Protein AF-A0A8J3DWX4-F1 (afdb_monomer)

Solvent-accessible surface area (backbone atoms only — not comparable to full-atom values): 5739 Å² total; per-residue (Å²): 141,89,86,85,52,81,74,54,59,55,56,57,59,58,50,57,72,69,60,75,80,74,86,80,83,90,78,90,73,94,71,92,87,73,95,81,75,83,78,70,51,68,65,56,59,44,47,53,52,29,53,51,19,52,51,50,26,54,51,23,50,58,50,21,57,50,25,53,75,72,68,36,55,70,58,19,52,53,25,52,51,51,23,54,51,21,55,46,46,49,73,67,49,128

Structure (mmCIF, N/CA/C/O backbone):
data_AF-A0A8J3DWX4-F1
#
_entry.id   AF-A0A8J3DWX4-F1
#
loop_
_atom_site.group_PDB
_atom_site.id
_atom_site.type_symbol
_atom_site.label_atom_id
_atom_site.label_alt_id
_atom_site.label_comp_id
_atom_site.label_asym_id
_atom_site.label_entity_id
_atom_site.label_seq_id
_atom_site.pdbx_PDB_ins_code
_atom_site.Cartn_x
_atom_site.Cartn_y
_atom_site.Cartn_z
_atom_site.occupancy
_atom_site.B_iso_or_equiv
_atom_site.auth_seq_id
_atom_site.auth_comp_id
_atom_site.auth_asym_id
_atom_site.auth_atom_id
_atom_site.pdbx_PDB_model_num
ATOM 1 N N . MET A 1 1 ? -6.039 24.182 -1.512 1.00 42.00 1 MET A N 1
ATOM 2 C CA . MET A 1 1 ? -6.932 23.026 -1.758 1.00 42.00 1 MET A CA 1
ATOM 3 C C . MET A 1 1 ? -6.255 22.093 -2.761 1.00 42.00 1 MET A C 1
ATOM 5 O O . MET A 1 1 ? -6.212 22.424 -3.933 1.00 42.00 1 MET A O 1
ATOM 9 N N . PHE A 1 2 ? -5.636 21.000 -2.295 1.00 46.47 2 PHE A N 1
ATOM 10 C CA . PHE A 1 2 ? -4.787 20.090 -3.102 1.00 46.47 2 PHE A CA 1
ATOM 11 C C . PHE A 1 2 ? -5.401 18.691 -3.323 1.00 46.47 2 PHE A C 1
ATOM 13 O O . PHE A 1 2 ? -4.777 17.824 -3.925 1.00 46.47 2 PHE A O 1
ATOM 20 N N . TRP A 1 3 ? -6.625 18.463 -2.845 1.00 48.06 3 TRP A N 1
ATOM 21 C CA . TRP A 1 3 ? -7.208 17.132 -2.684 1.00 48.06 3 TRP A CA 1
ATOM 22 C C . TRP A 1 3 ? -8.462 16.968 -3.538 1.00 48.06 3 TRP A C 1
ATOM 24 O O . TRP A 1 3 ? -9.570 17.061 -3.028 1.00 48.06 3 TRP A O 1
ATOM 34 N N . ASN A 1 4 ? -8.302 16.758 -4.846 1.00 48.06 4 ASN A N 1
ATOM 35 C CA . ASN A 1 4 ? -9.444 16.323 -5.660 1.00 48.06 4 ASN A CA 1
ATOM 36 C C . ASN A 1 4 ? -9.109 15.292 -6.742 1.00 48.06 4 ASN A C 1
ATOM 38 O O . ASN A 1 4 ? -9.920 15.053 -7.631 1.00 48.06 4 ASN A O 1
ATOM 42 N N . ASN A 1 5 ? -7.913 14.690 -6.725 1.00 49.72 5 ASN A N 1
ATOM 43 C CA . ASN A 1 5 ? -7.601 13.653 -7.705 1.00 49.72 5 ASN A CA 1
ATOM 44 C C . ASN A 1 5 ? -6.443 12.741 -7.247 1.00 49.72 5 ASN A C 1
ATOM 46 O O . ASN A 1 5 ? -5.279 13.078 -7.479 1.00 49.72 5 ASN A O 1
ATOM 50 N N . PRO A 1 6 ? -6.715 11.589 -6.606 1.00 50.25 6 PRO A N 1
ATOM 51 C CA . PRO A 1 6 ? -5.670 10.688 -6.102 1.00 50.25 6 PRO A CA 1
ATOM 52 C C . PRO A 1 6 ? -4.754 10.143 -7.212 1.00 50.25 6 PRO A C 1
ATOM 54 O O . PRO A 1 6 ? -3.591 9.845 -6.958 1.00 50.25 6 PRO A O 1
ATOM 57 N N . ARG A 1 7 ? -5.217 10.128 -8.471 1.00 47.97 7 ARG A N 1
ATOM 58 C CA . ARG A 1 7 ? -4.389 9.768 -9.638 1.00 47.97 7 ARG A CA 1
ATOM 59 C C . ARG A 1 7 ? -3.317 10.822 -9.962 1.00 47.97 7 ARG A C 1
ATOM 61 O O . ARG A 1 7 ? -2.278 10.500 -10.525 1.00 47.97 7 ARG A O 1
ATOM 68 N N . GLN A 1 8 ? -3.544 12.087 -9.597 1.00 53.62 8 GLN A N 1
ATOM 69 C CA . GLN A 1 8 ? -2.624 13.199 -9.886 1.00 53.62 8 GLN A CA 1
ATOM 70 C C . GLN A 1 8 ? -1.494 13.328 -8.858 1.00 53.62 8 GLN A C 1
ATOM 72 O O . GLN A 1 8 ? -0.436 13.870 -9.176 1.00 53.62 8 GLN A O 1
ATOM 77 N N . PHE A 1 9 ? -1.695 12.811 -7.642 1.00 54.91 9 PHE A N 1
ATOM 78 C CA . PHE A 1 9 ? -0.654 12.758 -6.615 1.00 54.91 9 PHE A CA 1
ATOM 79 C C . PHE A 1 9 ? 0.557 11.945 -7.104 1.00 54.91 9 PHE A C 1
ATOM 81 O O . PHE A 1 9 ? 1.694 12.414 -7.042 1.00 54.91 9 PHE A O 1
ATOM 88 N N . TRP A 1 10 ? 0.304 10.787 -7.716 1.00 52.94 10 TRP A N 1
ATOM 89 C CA . TRP A 1 10 ? 1.352 9.902 -8.225 1.00 52.94 10 TRP A CA 1
ATOM 90 C C . TRP A 1 10 ? 1.962 10.363 -9.558 1.00 52.94 10 TRP A C 1
ATOM 92 O O . TRP A 1 10 ? 3.166 10.217 -9.752 1.00 52.94 10 TRP A O 1
ATOM 102 N N . LEU A 1 11 ? 1.204 11.041 -10.431 1.00 56.12 11 LEU A N 1
ATOM 103 C CA . LEU A 1 11 ? 1.759 11.685 -11.637 1.00 56.12 11 LEU A CA 1
ATOM 104 C C . LEU A 1 11 ? 2.750 12.814 -11.307 1.00 56.12 11 LEU A C 1
ATOM 106 O O . LEU A 1 11 ? 3.696 13.053 -12.060 1.00 56.12 11 LEU A O 1
ATOM 110 N N . ARG A 1 12 ? 2.547 13.519 -10.188 1.00 54.69 12 ARG A N 1
ATOM 111 C CA . ARG A 1 12 ? 3.467 14.559 -9.704 1.00 54.69 12 ARG A CA 1
ATOM 112 C C . ARG A 1 12 ? 4.751 13.952 -9.134 1.00 54.69 12 ARG A C 1
ATOM 114 O O . ARG A 1 12 ? 5.821 14.4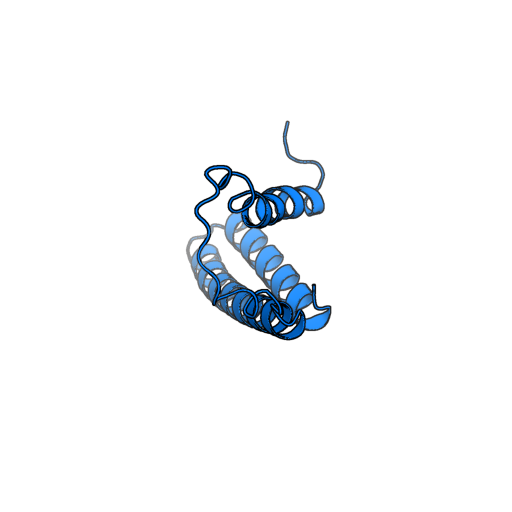81 -9.407 1.00 54.69 12 ARG A O 1
ATOM 121 N N . LEU A 1 13 ? 4.652 12.852 -8.387 1.00 56.34 13 LEU A N 1
ATOM 122 C CA . LEU A 1 13 ? 5.815 12.174 -7.801 1.00 56.34 13 LEU A CA 1
ATOM 123 C C . LEU A 1 13 ? 6.626 11.384 -8.843 1.00 56.34 13 LEU A C 1
ATOM 125 O O . LEU A 1 13 ? 7.852 11.397 -8.789 1.00 56.34 13 LEU A O 1
ATOM 129 N N . GLY A 1 14 ? 5.974 10.788 -9.848 1.00 48.16 14 GLY A N 1
ATOM 130 C CA . GLY A 1 14 ? 6.648 10.075 -10.942 1.00 48.16 14 GLY A CA 1
ATOM 131 C C . GLY A 1 14 ? 7.397 10.986 -11.925 1.00 48.16 14 GLY A C 1
ATOM 132 O O . GLY A 1 14 ? 8.425 10.595 -12.478 1.00 48.16 14 GLY A O 1
ATOM 133 N N . LYS A 1 15 ? 6.953 12.238 -12.117 1.00 50.59 15 LYS A N 1
ATOM 134 C CA . LYS A 1 15 ? 7.664 13.212 -12.973 1.00 50.59 15 LYS A CA 1
ATOM 135 C C . LYS A 1 15 ? 9.004 13.670 -12.388 1.00 50.59 15 LYS A C 1
ATOM 137 O O . LYS A 1 15 ? 9.888 14.059 -13.150 1.00 50.59 15 LYS A O 1
ATOM 142 N N . SER A 1 16 ? 9.181 13.576 -11.072 1.00 48.06 16 SER A N 1
ATOM 143 C CA . SER A 1 16 ? 10.413 13.988 -10.391 1.00 48.06 16 SER A CA 1
ATOM 144 C C . SER A 1 16 ? 11.594 13.046 -10.641 1.00 48.06 16 SER A C 1
ATOM 146 O O . SER A 1 16 ? 12.734 13.493 -10.580 1.00 48.06 16 SER A O 1
ATOM 148 N N . TYR A 1 17 ? 11.350 11.779 -10.997 1.00 46.69 17 TYR A N 1
ATOM 149 C CA . TYR A 1 17 ? 12.425 10.841 -11.351 1.00 46.69 17 TYR A CA 1
ATOM 150 C C . TYR A 1 17 ? 12.925 11.019 -12.794 1.00 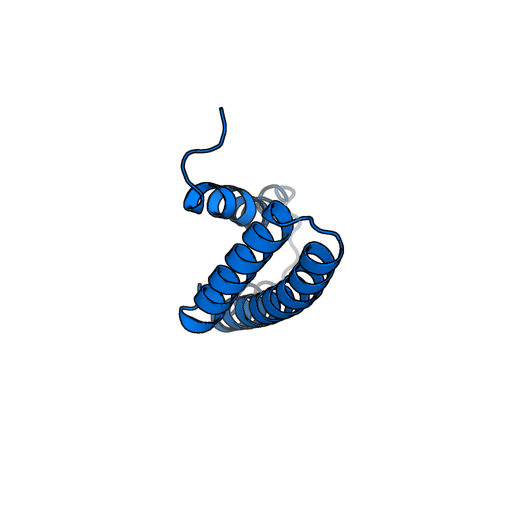46.69 17 TYR A C 1
ATOM 152 O O . TYR A 1 17 ? 14.092 10.770 -13.074 1.00 46.69 17 TYR A O 1
ATOM 160 N N . ARG A 1 18 ? 12.082 11.525 -13.709 1.00 49.06 18 ARG A N 1
ATOM 161 C CA . ARG A 1 18 ? 12.452 11.773 -15.118 1.00 49.06 18 ARG A CA 1
ATOM 162 C C . ARG A 1 18 ? 13.146 13.127 -15.340 1.00 49.06 18 ARG A C 1
ATOM 164 O O . ARG A 1 18 ? 13.862 13.290 -16.321 1.00 49.06 18 ARG A O 1
ATOM 171 N N . ALA A 1 19 ? 12.955 14.104 -14.452 1.00 40.97 19 ALA A N 1
ATOM 172 C CA . ALA A 1 19 ? 13.457 15.467 -14.657 1.00 40.97 19 ALA A CA 1
ATOM 173 C C . ALA A 1 19 ? 14.861 15.738 -14.079 1.00 40.97 19 ALA A C 1
ATOM 175 O O . ALA A 1 19 ? 15.474 16.737 -14.447 1.00 40.97 19 ALA A O 1
ATOM 176 N N . ALA A 1 20 ? 15.404 14.863 -13.226 1.00 44.94 20 ALA A N 1
ATOM 177 C CA . ALA A 1 20 ? 16.702 15.095 -12.580 1.00 44.94 20 ALA A CA 1
ATOM 178 C C . ALA A 1 20 ? 17.929 14.772 -13.461 1.00 44.94 20 ALA A C 1
ATOM 180 O O . ALA A 1 20 ? 19.050 15.085 -13.071 1.00 44.94 20 ALA A O 1
ATOM 181 N N . LYS A 1 21 ? 17.748 14.183 -14.655 1.00 48.19 21 LYS A N 1
ATOM 182 C CA . LYS A 1 21 ? 18.858 13.789 -15.546 1.00 48.19 21 LYS A CA 1
ATOM 183 C C . LYS A 1 21 ? 18.764 14.399 -16.953 1.00 48.19 21 LYS A C 1
ATOM 185 O O . LYS A 1 21 ? 19.147 13.760 -17.920 1.00 48.19 21 LYS A O 1
ATOM 190 N N . SER A 1 22 ? 18.229 15.619 -17.090 1.00 44.91 22 SER A N 1
ATOM 191 C CA . SER A 1 22 ? 18.253 16.349 -18.380 1.00 44.91 22 SER A CA 1
ATOM 192 C C . SER A 1 22 ? 18.937 17.720 -18.336 1.00 44.91 22 SER A C 1
ATOM 194 O O . SER A 1 22 ? 19.081 18.360 -19.371 1.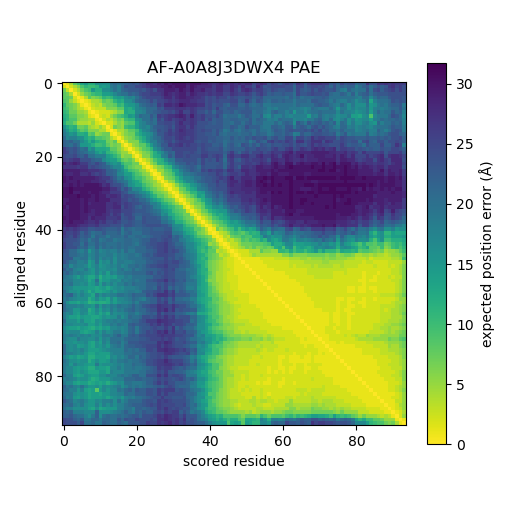00 44.91 22 SER A O 1
ATOM 196 N N . SER A 1 23 ? 19.423 18.169 -17.175 1.00 46.22 23 SER A N 1
ATOM 197 C CA . SER A 1 23 ? 20.110 19.462 -17.039 1.00 46.22 23 SER A CA 1
ATOM 198 C C . SER A 1 23 ? 21.592 19.299 -16.697 1.00 46.22 23 SER A C 1
A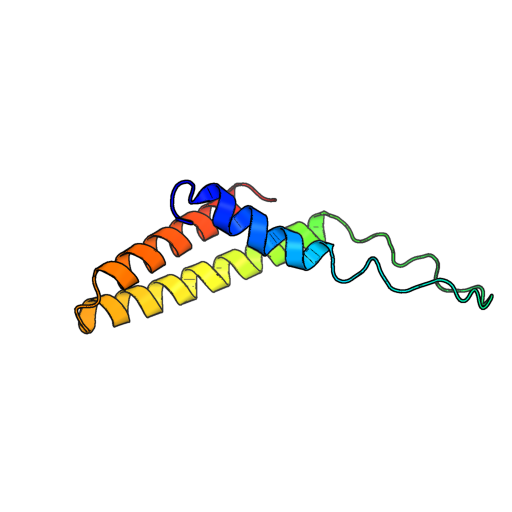TOM 200 O O . SER A 1 23 ? 22.094 19.915 -15.758 1.00 46.22 23 SER A O 1
ATOM 202 N N . GLY A 1 24 ? 22.289 18.437 -17.431 1.00 49.34 24 GLY A N 1
ATOM 203 C CA . GLY A 1 24 ? 23.715 18.202 -17.232 1.00 49.34 24 GLY A CA 1
ATOM 204 C C . GLY A 1 24 ? 24.434 17.950 -18.546 1.00 49.34 24 GLY A C 1
ATOM 205 O O . GLY A 1 24 ? 24.780 16.811 -18.826 1.00 49.34 24 GLY A O 1
ATOM 206 N N . GLY A 1 25 ? 24.672 19.000 -19.338 1.00 42.03 25 GLY A N 1
ATOM 207 C CA . GLY A 1 25 ? 25.687 18.923 -20.388 1.00 42.03 25 GLY A CA 1
ATOM 208 C C . GLY A 1 25 ? 25.550 19.925 -21.528 1.00 42.03 25 GLY A C 1
ATOM 209 O O . GLY A 1 25 ? 24.847 19.660 -22.490 1.00 42.03 25 GLY A O 1
ATOM 210 N N . THR A 1 26 ? 26.337 21.004 -21.472 1.00 47.03 26 THR A N 1
ATOM 211 C CA . THR A 1 26 ? 27.123 21.416 -22.651 1.00 47.03 26 THR A CA 1
ATOM 212 C C . THR A 1 26 ? 28.444 22.034 -22.194 1.00 47.03 26 THR A C 1
ATOM 214 O O . THR A 1 26 ? 28.600 23.244 -22.093 1.00 47.03 26 THR A O 1
ATOM 217 N N . MET A 1 27 ? 29.404 21.168 -21.885 1.00 49.44 27 MET A N 1
ATOM 218 C CA . MET A 1 27 ? 30.796 21.387 -22.268 1.00 49.44 27 MET A CA 1
ATOM 219 C C . MET A 1 27 ? 31.204 20.113 -22.997 1.00 49.44 27 MET A C 1
ATOM 221 O O . MET A 1 27 ? 31.354 19.057 -22.390 1.00 49.44 27 MET A O 1
ATOM 225 N N . THR A 1 28 ? 31.243 20.205 -24.321 1.00 52.62 28 THR A N 1
ATOM 226 C CA . THR A 1 28 ? 31.727 19.160 -25.219 1.00 52.62 28 THR A CA 1
ATOM 227 C C . THR A 1 28 ? 33.212 18.965 -24.952 1.00 52.62 28 THR A C 1
ATOM 229 O O . THR A 1 28 ? 33.999 19.883 -25.185 1.00 52.62 28 THR A O 1
ATOM 232 N N . ASN A 1 29 ? 33.586 17.798 -24.434 1.00 52.00 29 ASN A N 1
ATOM 233 C CA . ASN A 1 29 ? 34.963 17.343 -24.500 1.00 52.00 29 ASN A CA 1
ATOM 234 C C . ASN A 1 29 ? 34.954 15.991 -25.201 1.00 52.00 29 ASN A C 1
ATOM 236 O O . ASN A 1 29 ? 34.407 15.012 -24.690 1.00 52.00 29 ASN A O 1
ATOM 240 N N . ASP A 1 30 ? 35.484 16.009 -26.413 1.00 55.41 30 ASP A N 1
ATOM 241 C CA . ASP A 1 30 ? 35.555 14.879 -27.315 1.00 55.41 30 ASP A CA 1
ATOM 242 C C . ASP A 1 30 ? 36.424 13.788 -26.678 1.00 55.41 30 ASP A C 1
ATOM 244 O O . ASP A 1 30 ? 37.609 13.986 -26.411 1.00 55.41 30 ASP A O 1
ATOM 248 N N . ASN A 1 31 ? 35.820 12.637 -26.388 1.00 53.03 31 ASN A N 1
ATOM 249 C CA . ASN A 1 31 ? 36.541 11.393 -26.157 1.00 53.03 31 ASN A CA 1
ATOM 250 C C . ASN A 1 31 ? 35.653 10.225 -26.586 1.00 53.03 31 ASN A C 1
ATOM 252 O O . ASN A 1 31 ? 34.696 9.839 -25.911 1.00 53.03 31 ASN A O 1
ATOM 256 N N . ASP A 1 32 ? 35.988 9.699 -27.756 1.00 59.38 32 ASP A N 1
ATOM 257 C CA . ASP A 1 32 ? 35.430 8.494 -28.343 1.00 59.38 32 ASP A CA 1
ATOM 258 C C . ASP A 1 32 ? 35.544 7.311 -27.370 1.00 59.38 32 ASP A C 1
ATOM 260 O O . ASP A 1 32 ? 36.629 7.005 -26.874 1.00 59.38 32 ASP A O 1
ATOM 264 N N . GLY A 1 33 ? 34.433 6.605 -27.119 1.00 49.41 33 GLY A N 1
ATOM 265 C CA . GLY A 1 33 ? 34.506 5.274 -26.501 1.00 49.41 33 GLY A CA 1
ATOM 266 C C . GLY A 1 33 ? 33.332 4.774 -25.659 1.00 49.41 33 GLY A C 1
ATOM 267 O O . GLY A 1 33 ? 33.410 3.642 -25.193 1.00 49.41 33 GLY A O 1
ATOM 268 N N . LEU A 1 34 ? 32.254 5.538 -25.441 1.00 48.12 34 LEU A N 1
ATOM 269 C CA . LEU A 1 34 ? 31.164 5.114 -24.533 1.00 48.12 34 LEU A CA 1
ATOM 270 C C . LEU A 1 34 ? 29.735 5.356 -25.058 1.00 48.12 34 LEU A C 1
ATOM 272 O O . LEU A 1 34 ? 28.790 5.439 -24.283 1.00 48.12 34 LEU A O 1
ATOM 276 N N . SER A 1 35 ? 29.526 5.393 -26.374 1.00 49.06 35 SER A N 1
ATOM 277 C CA . SER A 1 35 ? 28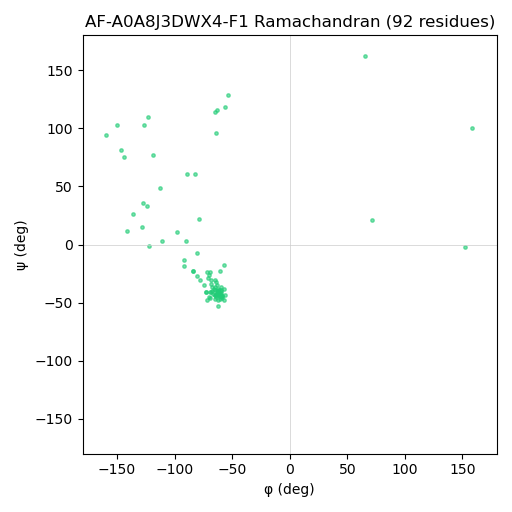.195 5.555 -26.990 1.00 49.06 35 SER A CA 1
ATOM 278 C C . SER A 1 35 ? 27.330 4.277 -27.024 1.00 49.06 35 SER A C 1
ATOM 280 O O . SER A 1 35 ? 26.420 4.173 -27.840 1.00 49.06 35 SER A O 1
ATOM 282 N N . LYS A 1 36 ? 27.586 3.285 -26.156 1.00 50.41 36 LYS A N 1
ATOM 283 C CA . LYS A 1 36 ? 26.861 1.993 -26.139 1.00 50.41 36 LYS A CA 1
ATOM 284 C C . LYS A 1 36 ? 26.278 1.599 -24.776 1.00 50.41 36 LYS A C 1
ATOM 286 O O . LYS A 1 36 ? 26.276 0.423 -24.430 1.00 50.41 36 LYS A O 1
ATOM 291 N N . LEU A 1 37 ? 25.804 2.561 -23.988 1.00 51.97 37 LEU A N 1
ATOM 292 C CA . LEU A 1 37 ? 25.103 2.270 -22.726 1.00 51.97 37 LEU A CA 1
ATOM 293 C C . LEU A 1 37 ? 23.740 2.967 -22.602 1.00 51.97 37 LEU A C 1
ATOM 295 O O . LEU A 1 37 ? 23.187 3.008 -21.511 1.00 51.97 37 LEU A O 1
ATOM 299 N N . ASP A 1 38 ? 23.193 3.480 -23.707 1.00 53.78 38 ASP A N 1
ATOM 300 C CA . ASP A 1 38 ? 21.846 4.076 -23.741 1.00 53.78 38 ASP A CA 1
ATOM 301 C C . ASP A 1 38 ? 20.766 3.109 -24.263 1.00 53.78 38 ASP A C 1
ATOM 303 O O . ASP A 1 38 ? 19.618 3.497 -24.459 1.00 53.78 38 ASP A O 1
ATOM 307 N N . ASP A 1 39 ? 21.097 1.821 -24.400 1.00 54.81 39 ASP A N 1
ATOM 308 C CA . ASP A 1 39 ? 20.104 0.748 -24.497 1.00 54.81 39 ASP A CA 1
ATOM 309 C C . ASP A 1 39 ? 19.644 0.368 -23.079 1.00 54.81 39 ASP A C 1
ATOM 311 O O . ASP A 1 39 ? 19.84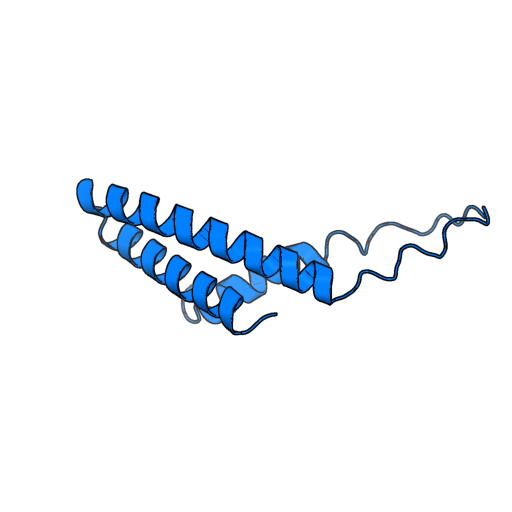9 -0.755 -22.610 1.00 54.81 39 ASP A O 1
ATOM 315 N N . ALA A 1 40 ? 19.056 1.319 -22.348 1.00 52.66 40 ALA A N 1
ATOM 316 C CA . ALA A 1 40 ? 18.251 0.974 -21.184 1.00 52.66 40 ALA A CA 1
ATOM 317 C C . ALA A 1 40 ? 17.057 0.162 -21.703 1.00 52.66 40 ALA A C 1
ATOM 319 O O . ALA A 1 40 ? 16.091 0.717 -22.227 1.00 52.66 40 ALA A O 1
ATOM 320 N N . ASP A 1 41 ? 17.178 -1.169 -21.662 1.00 54.94 41 ASP A N 1
ATOM 321 C CA . ASP A 1 41 ? 16.112 -2.070 -22.084 1.00 54.94 41 ASP A CA 1
ATOM 322 C C . ASP A 1 41 ? 14.858 -1.711 -21.266 1.00 54.94 41 ASP A C 1
ATOM 324 O O . ASP A 1 41 ? 14.888 -1.823 -20.037 1.00 54.94 41 ASP A O 1
ATOM 328 N N . PRO A 1 42 ? 13.747 -1.288 -21.898 1.00 55.31 42 PRO A N 1
ATOM 329 C CA . PRO A 1 42 ? 12.514 -0.946 -21.188 1.00 55.31 42 PRO A CA 1
ATOM 330 C C . PRO A 1 42 ? 11.985 -2.109 -20.332 1.00 55.31 42 PRO A C 1
ATOM 332 O O . PRO A 1 42 ? 11.177 -1.907 -19.422 1.00 55.31 42 PRO A O 1
ATOM 335 N N . LYS A 1 43 ? 12.444 -3.341 -20.588 1.00 57.38 43 LYS A N 1
ATOM 336 C CA . LYS A 1 43 ? 12.163 -4.502 -19.737 1.00 57.38 43 LYS A CA 1
ATOM 337 C C . LYS A 1 43 ? 12.845 -4.420 -18.373 1.00 57.38 43 LYS A C 1
ATOM 339 O O . LYS A 1 43 ? 12.249 -4.886 -17.405 1.00 57.38 43 LYS A O 1
ATOM 344 N N . THR A 1 44 ? 14.041 -3.844 -18.286 1.00 60.34 44 THR A N 1
ATOM 345 C CA . THR A 1 44 ? 14.780 -3.665 -17.027 1.00 60.34 44 THR A CA 1
ATOM 346 C C . THR A 1 44 ? 14.083 -2.626 -16.154 1.00 60.34 44 THR A C 1
ATOM 348 O O . THR A 1 44 ? 13.765 -2.924 -15.006 1.00 60.34 44 THR A O 1
ATOM 351 N N . ASP A 1 45 ? 13.683 -1.489 -16.733 1.00 62.25 45 ASP A N 1
ATOM 352 C CA . ASP A 1 45 ? 12.878 -0.466 -16.044 1.00 62.25 45 ASP A CA 1
ATOM 353 C C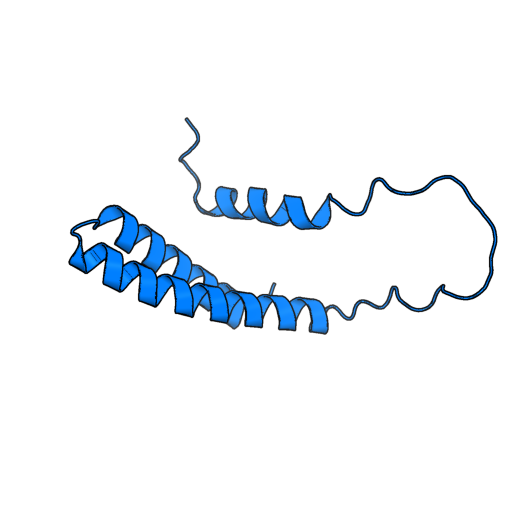 . ASP A 1 45 ? 11.534 -1.037 -15.555 1.00 62.25 45 ASP A C 1
ATOM 355 O O . ASP A 1 45 ? 11.079 -0.768 -14.440 1.00 62.25 45 ASP A O 1
ATOM 359 N N . SER A 1 46 ? 10.892 -1.884 -16.370 1.00 66.00 46 SER A N 1
ATOM 360 C CA . SER A 1 46 ? 9.663 -2.576 -15.975 1.00 66.00 46 SER A CA 1
ATOM 361 C C . SER A 1 46 ? 9.886 -3.619 -14.873 1.00 66.00 46 SER A C 1
ATOM 363 O O . SER A 1 46 ? 8.953 -3.872 -14.105 1.00 66.00 46 SER A O 1
ATOM 365 N N . LEU A 1 47 ? 11.056 -4.259 -14.804 1.00 72.38 47 LEU A N 1
ATOM 366 C CA . LEU A 1 47 ? 11.392 -5.229 -13.760 1.00 72.38 47 LEU A CA 1
ATOM 367 C C . LEU A 1 47 ? 11.620 -4.513 -12.421 1.00 72.38 47 LEU A C 1
ATOM 369 O O . LEU A 1 47 ? 11.001 -4.886 -11.423 1.00 72.38 47 LEU A O 1
ATOM 373 N N . GLU A 1 48 ? 12.416 -3.443 -12.421 1.00 76.94 48 GLU A N 1
ATOM 374 C CA . GLU A 1 48 ? 12.698 -2.627 -11.233 1.00 76.94 48 GLU A CA 1
ATOM 375 C C . GLU A 1 48 ? 11.430 -1.968 -10.671 1.00 76.94 48 GLU A C 1
ATOM 377 O O . GLU A 1 48 ? 11.216 -1.934 -9.454 1.00 76.94 48 GLU A O 1
ATOM 382 N N . ALA A 1 49 ? 10.532 -1.506 -11.548 1.00 78.38 49 ALA A N 1
ATOM 383 C CA . ALA A 1 49 ? 9.242 -0.953 -11.143 1.00 78.38 49 ALA A CA 1
ATOM 384 C C . ALA A 1 49 ? 8.363 -1.997 -10.431 1.00 78.38 49 ALA A C 1
ATOM 386 O O . ALA A 1 49 ? 7.733 -1.692 -9.415 1.00 78.38 49 ALA A O 1
ATOM 387 N N . ARG A 1 50 ? 8.345 -3.245 -10.920 1.00 80.94 50 ARG A N 1
ATOM 388 C CA . ARG A 1 50 ? 7.600 -4.349 -10.288 1.00 80.94 50 ARG A CA 1
ATOM 389 C C . ARG A 1 50 ? 8.196 -4.749 -8.945 1.00 80.94 50 ARG A C 1
ATOM 391 O O . ARG A 1 50 ? 7.453 -5.010 -8.001 1.00 80.94 50 ARG A O 1
ATOM 398 N N . GLU A 1 51 ? 9.518 -4.799 -8.847 1.00 83.56 51 GLU A N 1
ATOM 399 C CA . GLU A 1 51 ? 10.206 -5.159 -7.608 1.00 83.56 51 GLU A CA 1
ATOM 400 C C . GLU A 1 51 ? 9.998 -4.091 -6.527 1.00 83.56 51 GLU A C 1
ATOM 402 O O . GLU A 1 51 ? 9.617 -4.404 -5.395 1.00 83.56 51 GLU A O 1
ATOM 407 N N . THR A 1 52 ? 10.096 -2.8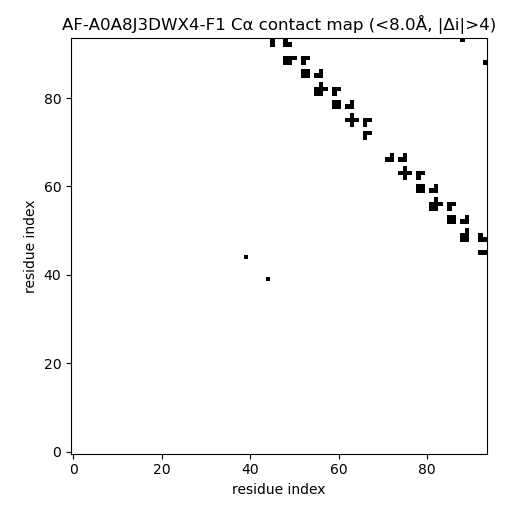19 -6.917 1.00 86.19 52 THR A N 1
ATOM 408 C CA . THR A 1 52 ? 9.748 -1.681 -6.059 1.00 86.19 52 THR A CA 1
ATOM 409 C C . THR A 1 52 ? 8.289 -1.749 -5.604 1.00 86.19 52 THR A C 1
ATOM 411 O O . THR A 1 52 ? 7.998 -1.565 -4.422 1.00 86.19 52 THR A O 1
ATOM 414 N N . ALA A 1 53 ? 7.360 -2.067 -6.508 1.00 86.94 53 ALA A N 1
ATOM 415 C CA . ALA A 1 53 ? 5.947 -2.202 -6.172 1.00 86.94 53 ALA A CA 1
ATOM 416 C C . ALA A 1 53 ? 5.699 -3.315 -5.137 1.00 86.94 53 ALA A C 1
ATOM 418 O O . ALA A 1 53 ? 5.001 -3.096 -4.145 1.00 86.94 53 ALA A O 1
ATOM 419 N N . ARG A 1 54 ? 6.334 -4.483 -5.290 1.00 86.88 54 ARG A N 1
ATOM 420 C CA . ARG A 1 54 ? 6.261 -5.565 -4.290 1.00 86.88 54 ARG A CA 1
ATOM 421 C C . ARG A 1 54 ? 6.769 -5.122 -2.924 1.00 86.88 54 ARG A C 1
ATOM 423 O O . ARG A 1 54 ? 6.122 -5.393 -1.911 1.00 86.88 54 ARG A O 1
ATOM 430 N N . TYR A 1 55 ? 7.899 -4.418 -2.895 1.00 91.75 55 TYR A N 1
ATOM 431 C CA . TYR A 1 55 ? 8.466 -3.888 -1.659 1.00 91.75 55 TYR A CA 1
ATOM 432 C C . TYR A 1 55 ? 7.511 -2.906 -0.966 1.00 91.75 55 TYR A C 1
ATOM 434 O O . TYR A 1 55 ? 7.235 -3.042 0.229 1.00 91.75 55 TYR A O 1
ATOM 442 N N . VAL A 1 56 ? 6.941 -1.963 -1.722 1.00 89.19 56 VAL A N 1
ATOM 443 C CA . VAL A 1 56 ? 5.952 -1.003 -1.209 1.00 89.19 56 VAL A CA 1
ATOM 444 C C . VAL A 1 56 ? 4.717 -1.725 -0.670 1.00 89.19 56 VAL A C 1
ATOM 446 O O . VAL A 1 56 ? 4.247 -1.384 0.415 1.00 89.19 56 VAL A O 1
ATOM 449 N N . ALA A 1 57 ? 4.216 -2.752 -1.362 1.00 91.75 57 ALA A N 1
ATOM 450 C CA . ALA A 1 57 ? 3.063 -3.526 -0.905 1.00 91.75 57 ALA A CA 1
ATOM 451 C C . ALA A 1 57 ? 3.335 -4.263 0.421 1.00 91.75 57 ALA A C 1
ATOM 453 O O . ALA A 1 57 ? 2.487 -4.262 1.322 1.00 91.75 57 ALA A O 1
ATOM 454 N N . ALA A 1 58 ? 4.522 -4.859 0.571 1.00 94.38 58 ALA A N 1
ATOM 455 C CA . ALA A 1 58 ? 4.926 -5.523 1.809 1.00 94.38 58 ALA A CA 1
ATOM 456 C C . ALA A 1 58 ? 5.036 -4.530 2.980 1.00 94.38 58 ALA A C 1
ATOM 458 O O . ALA A 1 58 ? 4.490 -4.776 4.059 1.00 94.38 58 ALA A O 1
ATOM 459 N N . MET A 1 59 ? 5.666 -3.373 2.754 1.00 94.06 59 MET A N 1
ATOM 460 C CA . MET A 1 59 ? 5.802 -2.326 3.771 1.00 94.06 59 MET A CA 1
ATOM 461 C C . MET A 1 59 ? 4.457 -1.721 4.173 1.00 94.06 59 MET A C 1
ATOM 463 O O . MET A 1 59 ? 4.183 -1.563 5.362 1.00 94.06 59 MET A O 1
ATOM 467 N N . ALA A 1 60 ? 3.593 -1.436 3.198 1.00 95.06 60 ALA A N 1
ATOM 468 C CA . ALA A 1 60 ? 2.260 -0.904 3.446 1.00 95.06 60 ALA A CA 1
ATOM 469 C C . ALA A 1 60 ? 1.410 -1.852 4.305 1.00 95.06 60 ALA A C 1
ATOM 471 O O . ALA A 1 60 ? 0.686 -1.389 5.180 1.00 95.06 60 ALA A O 1
ATOM 472 N N . THR A 1 61 ? 1.554 -3.168 4.114 1.00 96.88 61 THR A N 1
ATOM 473 C CA . THR A 1 61 ? 0.877 -4.179 4.946 1.00 96.88 61 THR A CA 1
ATOM 474 C C . THR A 1 61 ? 1.329 -4.084 6.404 1.00 96.88 61 THR A C 1
ATOM 476 O O . THR A 1 61 ? 0.504 -3.914 7.297 1.00 96.88 61 THR A O 1
ATOM 479 N N . SER A 1 62 ? 2.645 -4.118 6.641 1.00 97.06 62 SER A N 1
ATOM 480 C CA . SER A 1 62 ? 3.210 -4.049 7.996 1.00 97.06 62 SER A CA 1
ATOM 481 C C . SER A 1 62 ? 2.823 -2.750 8.716 1.00 97.06 62 SER A C 1
ATOM 483 O O . SER A 1 62 ? 2.400 -2.763 9.872 1.00 97.06 62 SER A O 1
ATOM 485 N N . LEU A 1 63 ? 2.899 -1.615 8.013 1.00 96.00 63 LEU A N 1
ATOM 486 C CA . LEU A 1 63 ? 2.514 -0.313 8.557 1.00 96.00 63 LEU A CA 1
ATOM 487 C C . LEU A 1 63 ? 1.005 -0.212 8.821 1.00 96.00 63 LEU A C 1
ATOM 489 O O . LEU A 1 63 ? 0.613 0.408 9.807 1.00 96.00 63 LEU A O 1
ATOM 493 N N . SER A 1 64 ? 0.163 -0.803 7.966 1.00 95.56 64 SER A N 1
ATOM 494 C CA . SER A 1 64 ? -1.298 -0.811 8.137 1.00 95.56 64 SER A CA 1
ATOM 495 C C . SER A 1 64 ? -1.683 -1.569 9.406 1.00 95.56 64 SER A C 1
ATOM 497 O O . SER A 1 64 ? -2.465 -1.067 10.215 1.00 95.56 64 SER A O 1
ATOM 499 N N . ASP A 1 65 ? -1.055 -2.723 9.643 1.00 97.00 65 ASP A N 1
ATOM 500 C CA . ASP A 1 65 ? -1.269 -3.512 10.856 1.00 97.00 65 ASP A CA 1
ATOM 501 C C . ASP A 1 65 ? -0.842 -2.757 12.122 1.00 97.00 65 ASP A C 1
ATOM 503 O O . ASP A 1 65 ? -1.551 -2.797 13.130 1.00 97.00 65 ASP A O 1
ATOM 507 N N . MET A 1 66 ? 0.282 -2.031 12.076 1.00 97.94 66 MET A N 1
ATOM 508 C CA . MET A 1 66 ? 0.711 -1.167 13.185 1.00 97.94 66 MET A CA 1
ATOM 509 C C . MET A 1 66 ? -0.267 -0.008 13.409 1.00 97.94 66 MET A C 1
ATOM 511 O O . MET A 1 66 ? -0.719 0.207 14.530 1.00 97.94 66 MET A O 1
ATOM 515 N N . ALA A 1 67 ? -0.675 0.681 12.342 1.00 97.12 67 ALA A N 1
ATOM 516 C CA . ALA A 1 67 ? -1.612 1.796 12.422 1.00 97.12 67 ALA A CA 1
ATOM 517 C C . ALA A 1 67 ? -2.969 1.378 13.015 1.00 97.12 67 ALA A C 1
ATOM 519 O O . ALA A 1 67 ? -3.525 2.111 13.829 1.00 97.12 67 ALA A O 1
ATOM 520 N N . ARG A 1 68 ? -3.485 0.187 12.675 1.00 95.94 68 ARG A N 1
ATOM 521 C CA . ARG A 1 68 ? -4.726 -0.347 13.269 1.00 95.94 68 ARG A CA 1
ATOM 522 C C . ARG A 1 68 ? -4.589 -0.637 14.760 1.00 95.94 68 ARG A C 1
ATOM 524 O O . ARG A 1 68 ? -5.528 -0.389 15.509 1.00 95.94 68 ARG A O 1
ATOM 531 N N . ARG A 1 69 ? -3.438 -1.159 15.199 1.00 97.44 69 ARG A N 1
ATOM 532 C CA . ARG A 1 69 ? -3.174 -1.423 16.626 1.00 97.44 69 ARG A CA 1
ATOM 533 C C . ARG A 1 69 ? -3.169 -0.140 17.452 1.00 97.44 69 ARG A C 1
ATOM 535 O O . ARG A 1 69 ? -3.669 -0.152 18.572 1.00 97.44 69 ARG A O 1
ATOM 542 N N . ASP A 1 70 ? -2.681 0.948 16.866 1.00 97.62 70 ASP A N 1
ATOM 543 C CA . ASP A 1 70 ? -2.581 2.255 17.523 1.00 97.62 70 ASP A CA 1
ATOM 544 C C . ASP A 1 70 ? -3.841 3.128 17.336 1.00 97.62 70 ASP A C 1
ATOM 546 O O . ASP A 1 70 ? -3.873 4.277 17.779 1.00 97.62 70 ASP A O 1
ATOM 550 N N . GLY A 1 71 ? -4.891 2.612 16.683 1.00 96.44 71 GLY A N 1
ATOM 551 C CA . GLY A 1 71 ? -6.141 3.344 16.434 1.00 96.44 71 GLY A CA 1
ATOM 552 C C . GLY A 1 71 ? -6.023 4.458 15.387 1.00 96.44 71 GLY A C 1
ATOM 553 O O . GLY A 1 71 ? -6.835 5.383 15.350 1.00 96.44 71 GLY A O 1
ATOM 554 N N . LEU A 1 72 ? -5.008 4.400 14.525 1.00 97.44 72 LEU A N 1
ATOM 555 C CA . LEU A 1 72 ? -4.772 5.348 13.438 1.00 97.44 72 LEU A CA 1
ATOM 556 C C . LEU A 1 72 ? -5.495 4.899 12.159 1.00 97.44 72 LEU A C 1
ATOM 558 O O . LEU A 1 72 ? -4.874 4.671 11.117 1.00 97.44 72 LEU A O 1
ATOM 562 N N . ASP A 1 73 ? -6.822 4.794 12.227 1.00 93.69 73 ASP A N 1
ATOM 563 C CA . ASP A 1 73 ? -7.656 4.205 11.166 1.00 93.69 73 ASP A CA 1
ATOM 564 C C . ASP A 1 73 ? -7.480 4.888 9.803 1.00 93.69 73 ASP A C 1
ATOM 566 O O . ASP A 1 73 ? -7.420 4.231 8.763 1.00 93.69 73 ASP A O 1
ATOM 570 N N . LEU A 1 74 ? -7.334 6.216 9.799 1.00 94.81 74 LEU A N 1
ATOM 571 C CA . LEU A 1 74 ? -7.116 6.983 8.573 1.00 94.81 74 LEU A CA 1
ATOM 572 C C . LEU A 1 74 ? -5.763 6.651 7.921 1.00 94.81 74 LEU A C 1
ATOM 574 O O . LEU A 1 74 ? -5.665 6.561 6.698 1.00 94.81 74 LEU A O 1
ATOM 578 N N . VAL A 1 75 ? -4.722 6.448 8.731 1.00 95.44 75 VAL A N 1
ATOM 579 C CA . VAL A 1 75 ? -3.387 6.078 8.242 1.00 95.44 75 VAL A CA 1
ATOM 580 C C . VAL A 1 75 ? -3.412 4.653 7.699 1.00 95.44 75 VAL A C 1
ATOM 582 O O . VAL A 1 75 ? -2.935 4.423 6.588 1.00 95.44 75 VAL A O 1
ATOM 585 N N . ALA A 1 76 ? -4.036 3.721 8.423 1.00 95.38 76 ALA A N 1
ATOM 586 C CA . ALA A 1 76 ? -4.229 2.351 7.958 1.00 95.38 76 ALA A CA 1
ATOM 587 C C . ALA A 1 76 ? -4.972 2.311 6.613 1.00 95.38 76 ALA A C 1
ATOM 589 O O . ALA A 1 76 ? -4.551 1.621 5.687 1.00 95.38 76 ALA A O 1
ATOM 590 N N . TYR A 1 77 ? -6.028 3.115 6.463 1.00 93.94 77 TYR A N 1
ATOM 591 C CA . TYR A 1 77 ? -6.757 3.238 5.202 1.00 93.94 77 TYR A CA 1
ATOM 592 C C . TYR A 1 77 ? -5.864 3.711 4.042 1.00 93.94 77 TYR A C 1
ATOM 594 O O . TYR A 1 77 ? -5.894 3.126 2.956 1.00 93.94 77 TYR A O 1
ATOM 602 N N . PHE A 1 78 ? -5.035 4.738 4.256 1.00 95.75 78 PHE A N 1
ATOM 603 C CA . PHE A 1 78 ? -4.115 5.213 3.217 1.00 95.75 78 PHE A CA 1
ATOM 604 C C . PHE A 1 78 ? -3.059 4.174 2.839 1.00 95.75 78 PHE A C 1
ATOM 606 O O . PHE A 1 78 ? -2.712 4.055 1.663 1.00 95.75 78 PHE A O 1
ATOM 613 N N . LEU A 1 79 ? -2.575 3.404 3.811 1.00 95.25 79 LEU A N 1
ATOM 614 C CA . LEU A 1 79 ? -1.609 2.337 3.575 1.00 95.25 79 LEU A CA 1
ATOM 615 C C . LEU A 1 79 ? -2.229 1.186 2.775 1.00 95.25 79 LEU A C 1
ATOM 617 O O . LEU A 1 79 ? -1.609 0.707 1.827 1.00 95.25 79 LEU A O 1
ATOM 621 N N . GLU A 1 80 ? -3.479 0.809 3.050 1.00 94.94 80 GLU A N 1
ATOM 622 C CA . GLU A 1 80 ? -4.188 -0.171 2.216 1.00 94.94 80 GLU A CA 1
ATOM 623 C C . GLU A 1 80 ? -4.387 0.319 0.782 1.00 94.94 80 GLU A C 1
ATOM 625 O O . GLU A 1 80 ? -4.189 -0.443 -0.166 1.00 94.94 80 GLU A O 1
ATOM 630 N N . MET A 1 81 ? -4.714 1.600 0.592 1.00 94.06 81 MET A N 1
ATOM 631 C CA . MET A 1 81 ? -4.802 2.166 -0.756 1.00 94.06 81 MET A CA 1
ATOM 632 C C . MET A 1 81 ? -3.454 2.121 -1.485 1.00 94.06 81 MET A C 1
ATOM 634 O O . MET A 1 81 ? -3.405 1.732 -2.653 1.00 94.06 81 MET A O 1
ATOM 638 N N . ALA A 1 82 ? -2.356 2.463 -0.803 1.00 90.38 82 ALA A N 1
ATOM 639 C CA . ALA A 1 82 ? -1.012 2.373 -1.372 1.00 90.38 82 ALA A CA 1
ATOM 640 C C . ALA A 1 82 ? -0.643 0.928 -1.752 1.00 90.38 82 ALA A C 1
ATOM 642 O O . ALA A 1 82 ? -0.063 0.696 -2.814 1.00 90.38 82 ALA A O 1
ATOM 643 N N . ARG A 1 83 ? -1.033 -0.053 -0.929 1.00 91.06 83 ARG A N 1
ATOM 644 C CA . ARG A 1 83 ? -0.839 -1.482 -1.208 1.00 91.06 83 ARG A CA 1
ATOM 645 C C . ARG A 1 83 ? -1.587 -1.925 -2.462 1.00 91.06 83 ARG A C 1
ATOM 647 O O . ARG A 1 83 ? -1.012 -2.605 -3.310 1.00 91.06 83 ARG A O 1
ATOM 654 N N . VAL A 1 84 ? -2.859 -1.546 -2.584 1.00 92.88 84 VAL A N 1
ATOM 655 C CA . VAL A 1 84 ? -3.686 -1.886 -3.751 1.00 92.88 84 VAL A CA 1
ATOM 656 C C . VAL A 1 84 ? -3.088 -1.304 -5.029 1.00 92.88 84 VAL A C 1
ATOM 658 O O . VAL A 1 84 ? -3.007 -2.015 -6.027 1.00 92.88 84 VAL A O 1
ATOM 661 N N . GLU A 1 85 ? -2.625 -0.055 -5.000 1.00 85.88 85 GLU A N 1
ATOM 662 C CA . GLU A 1 85 ? -1.999 0.581 -6.165 1.00 85.88 85 GLU A CA 1
ATOM 663 C C . GLU A 1 85 ? -0.690 -0.115 -6.560 1.00 85.88 85 GLU A C 1
ATOM 665 O O . GLU A 1 85 ? -0.464 -0.405 -7.733 1.00 85.88 85 GLU A O 1
ATOM 670 N N . ALA A 1 86 ? 0.149 -0.465 -5.585 1.00 87.25 86 ALA A N 1
ATOM 671 C CA . ALA A 1 86 ? 1.388 -1.187 -5.846 1.00 87.25 86 ALA A CA 1
ATOM 672 C C . ALA A 1 86 ? 1.132 -2.551 -6.522 1.00 87.25 86 ALA A C 1
ATOM 674 O O . ALA A 1 86 ? 1.783 -2.898 -7.507 1.00 87.25 86 ALA A O 1
ATOM 675 N N . LEU A 1 87 ? 0.116 -3.292 -6.074 1.00 87.19 87 LEU A N 1
ATOM 676 C CA . LEU A 1 87 ? -0.294 -4.541 -6.728 1.00 87.19 87 LEU A CA 1
ATOM 677 C C . LEU A 1 87 ? -0.831 -4.314 -8.154 1.00 87.19 87 LEU A C 1
ATOM 679 O O . LEU A 1 87 ? -0.670 -5.176 -9.021 1.00 87.19 87 LEU A O 1
ATOM 683 N N . GLN A 1 88 ? -1.451 -3.162 -8.431 1.00 85.12 88 GLN A N 1
ATOM 684 C CA . GLN A 1 88 ? -1.870 -2.806 -9.791 1.00 85.12 88 GLN A CA 1
ATOM 685 C C . GLN A 1 88 ? -0.676 -2.517 -10.703 1.00 85.12 88 GLN A C 1
ATOM 687 O O . GLN A 1 88 ? -0.681 -2.978 -11.844 1.00 85.12 88 GLN A O 1
ATOM 692 N N . VAL A 1 89 ? 0.353 -1.822 -10.210 1.00 80.44 89 VAL A N 1
ATOM 693 C CA . VAL A 1 89 ? 1.601 -1.579 -10.957 1.00 80.44 89 VAL A CA 1
ATOM 694 C C . VAL A 1 89 ? 2.310 -2.895 -11.274 1.00 80.44 89 VAL A C 1
ATOM 696 O O . VAL A 1 89 ? 2.757 -3.098 -12.404 1.00 80.44 89 VAL A O 1
ATOM 699 N N . GLU A 1 90 ? 2.349 -3.828 -10.318 1.00 80.19 90 GLU A N 1
ATOM 700 C CA . GLU A 1 90 ? 2.915 -5.158 -10.552 1.00 80.19 90 GLU A CA 1
ATOM 701 C C . GLU A 1 90 ? 2.211 -5.875 -11.717 1.00 80.19 90 GLU A C 1
ATOM 703 O O . GLU A 1 90 ? 2.866 -6.404 -12.625 1.00 80.19 90 GLU A O 1
ATOM 708 N N . ARG A 1 91 ? 0.872 -5.862 -11.694 1.00 78.81 91 ARG A N 1
ATOM 709 C CA . ARG A 1 91 ? 0.022 -6.576 -12.651 1.00 78.81 91 ARG A CA 1
ATOM 710 C C . ARG A 1 91 ? -0.000 -5.933 -14.036 1.00 78.81 91 ARG A C 1
ATOM 712 O O . ARG A 1 91 ? -0.001 -6.657 -15.029 1.00 78.81 91 ARG A O 1
ATOM 719 N N . ASN A 1 92 ? -0.051 -4.607 -14.103 1.00 75.50 92 ASN A N 1
ATOM 720 C CA . ASN A 1 92 ? -0.284 -3.891 -15.356 1.00 75.50 92 ASN A CA 1
ATOM 721 C C . ASN A 1 92 ? 1.015 -3.524 -16.086 1.00 75.50 92 ASN A C 1
ATOM 723 O O . ASN A 1 92 ? 0.967 -3.308 -17.292 1.00 75.50 92 ASN A O 1
ATOM 727 N N . GLY A 1 93 ? 2.166 -3.522 -15.398 1.00 59.06 93 GLY A N 1
ATOM 728 C CA . GLY A 1 93 ? 3.393 -2.935 -15.946 1.00 59.06 93 GLY A CA 1
ATOM 729 C C . GLY A 1 93 ? 3.266 -1.410 -16.137 1.00 59.06 93 GLY A C 1
ATOM 730 O O . GLY A 1 93 ? 2.154 -0.881 -16.077 1.00 59.06 93 GLY A O 1
ATOM 731 N N . PRO A 1 94 ? 4.392 -0.688 -16.280 1.00 52.97 94 PRO A N 1
ATOM 732 C CA . PRO A 1 94 ? 4.383 0.755 -16.529 1.00 52.97 94 PRO A CA 1
ATOM 733 C C . PRO A 1 94 ? 3.769 1.134 -17.885 1.00 52.97 94 PRO A C 1
ATOM 735 O O . PRO A 1 94 ? 3.878 0.332 -18.841 1.00 52.97 94 PRO A O 1
#

pLDDT: mean 70.49, std 20.42, range [40.97, 97.94]

Secondary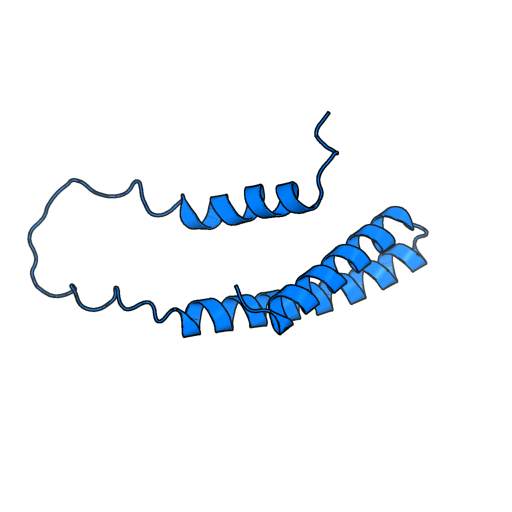 structure (DSSP, 8-state):
---S-HHHHHHHHHHHHHHTTSS---------S--S-----HHHHHHHHHHHHHHHHHHHHHHHHHHHHTT-HHHHHHHHHHHHHHHHHHHH--

Radius of gyration: 18.9 Å; Cα contacts (8 Å, |Δi|>4): 49; chains: 1; bounding box: 46×30×46 Å

Organism: NCBI:txid591372

Nearest PDB structures (foldseek):
  8wr0-assembly1_D  TM=5.496E-01  e=6.338E-01  Ureaplasma diversum
  1s3q-assembly1_J-2  TM=5.560E-01  e=8.196E-01  Archaeoglobus fulgidus
  8w74-assembly1_A  TM=5.710E-01  e=9.939E-01  Ureaplasma diversum
  6cnn-assembly1_A  TM=5.791E-01  e=4.956E+00  Homo sapiens

Mean predicted aligned error: 15.61 Å

Foldseek 3Di:
DPDDDPVVVVVVVVVVVVPPPPPDDDDDDDDPDPPPDPPPPVVVVQVVLLVVLVVLLVVLVVVLVVCVVVVVNVSNVVSVVSNVVSVVCNVPTD

Sequence (94 aa):
MFWNNPRQFWLRLGKSYRAAKSSGGTMTNDNDGLSKLDDADPKTDSLEARETARYVAAMATSLSDMARRDGLDLVAYFLEMARVEALQVERNGP